Protein AF-A0A850B6G0-F1 (afdb_monomer_lite)

Secondary structure (DSSP, 8-state):
-------SHHHHHHHHHHHH--GGGSSSSTT----EEEESSSPPTTSS-TT-EEEETTTTEEEEEETTEE-

Structure (mmCIF, N/CA/C/O backbone):
data_AF-A0A850B6G0-F1
#
_entry.id   AF-A0A850B6G0-F1
#
loop_
_atom_site.group_PDB
_atom_site.id
_atom_site.type_symbol
_atom_site.label_atom_id
_atom_site.label_alt_id
_atom_site.label_comp_id
_atom_site.label_asym_id
_atom_site.label_entity_id
_atom_site.label_seq_id
_atom_site.pdbx_PDB_ins_code
_atom_site.Cartn_x
_atom_site.Cartn_y
_atom_site.Cartn_z
_atom_site.occupancy
_atom_site.B_iso_or_equiv
_atom_site.auth_seq_id
_atom_site.auth_comp_id
_atom_site.auth_asym_id
_atom_site.auth_atom_id
_atom_site.pdbx_PDB_model_num
ATOM 1 N N . MET A 1 1 ? -1.762 23.733 38.845 1.00 45.78 1 MET A N 1
ATOM 2 C CA . MET A 1 1 ? -1.336 23.715 40.259 1.00 45.78 1 MET A CA 1
ATOM 3 C C . MET A 1 1 ? 0.175 23.506 40.327 1.00 45.78 1 MET A C 1
ATOM 5 O O . MET A 1 1 ? 0.654 22.530 39.774 1.00 45.78 1 MET A O 1
ATOM 9 N N . SER A 1 2 ? 0.866 24.469 40.945 1.00 50.50 2 SER A N 1
ATOM 10 C CA . SER A 1 2 ? 2.235 24.485 41.502 1.00 50.50 2 SER A CA 1
ATOM 11 C C . SER A 1 2 ? 3.407 23.888 40.700 1.00 50.50 2 SER A C 1
ATOM 13 O O . SER A 1 2 ? 3.712 22.704 40.806 1.00 50.50 2 SER A O 1
ATOM 15 N N . LEU A 1 3 ? 4.149 24.764 40.006 1.00 55.28 3 LEU A N 1
ATOM 16 C CA . LEU A 1 3 ? 5.494 24.516 39.464 1.00 55.28 3 LEU A CA 1
ATOM 17 C C . LEU A 1 3 ? 6.516 24.493 40.626 1.00 55.28 3 LEU A C 1
ATOM 19 O O . LEU A 1 3 ? 7.165 25.489 40.939 1.00 55.28 3 LEU A O 1
ATOM 23 N N . GLY A 1 4 ? 6.575 23.380 41.358 1.00 57.06 4 GLY A N 1
ATOM 24 C CA . GLY A 1 4 ? 7.401 23.233 42.557 1.00 57.06 4 GLY A CA 1
ATOM 25 C C . GLY A 1 4 ? 8.732 22.531 42.291 1.00 57.06 4 GLY A C 1
ATOM 26 O O . GLY A 1 4 ? 8.784 21.317 42.398 1.00 57.06 4 GLY A O 1
ATOM 27 N N . ARG A 1 5 ? 9.791 23.319 42.050 1.00 67.00 5 ARG A N 1
ATOM 28 C CA . ARG A 1 5 ? 11.227 22.976 42.184 1.00 67.00 5 ARG A CA 1
ATOM 29 C C . ARG A 1 5 ? 11.787 21.801 41.357 1.00 67.00 5 ARG A C 1
ATOM 31 O O . ARG A 1 5 ? 12.066 20.740 41.898 1.00 67.00 5 ARG A O 1
ATOM 38 N N . LEU A 1 6 ? 12.198 22.096 40.121 1.00 58.09 6 LEU A N 1
ATOM 39 C CA . LEU A 1 6 ? 13.234 21.321 39.421 1.00 58.09 6 LEU A CA 1
ATOM 40 C C . LEU A 1 6 ? 14.605 21.618 40.059 1.00 58.09 6 LEU A C 1
ATOM 42 O O . LEU A 1 6 ? 15.357 22.454 39.565 1.00 58.09 6 LEU A O 1
ATOM 46 N N . GLN A 1 7 ? 14.898 21.019 41.213 1.00 64.19 7 GLN A N 1
ATOM 47 C CA . GLN A 1 7 ? 16.150 21.286 41.936 1.00 64.19 7 GLN A CA 1
ATOM 48 C C . GLN A 1 7 ? 17.278 20.303 41.557 1.00 64.19 7 GLN A C 1
ATOM 50 O O . GLN A 1 7 ? 18.447 20.621 41.759 1.00 64.19 7 GLN A O 1
ATOM 55 N N . ASN A 1 8 ? 16.955 19.133 40.983 1.00 65.06 8 ASN A N 1
ATOM 56 C CA . ASN A 1 8 ? 17.912 18.058 40.688 1.00 65.06 8 ASN A CA 1
ATOM 57 C C . ASN A 1 8 ? 17.489 17.217 39.468 1.00 65.06 8 ASN A C 1
ATOM 59 O O . ASN A 1 8 ? 16.316 17.189 39.094 1.00 65.06 8 ASN A O 1
ATOM 63 N N . GLU A 1 9 ? 18.435 16.462 38.900 1.00 68.94 9 GLU A N 1
ATOM 64 C CA . GLU A 1 9 ? 18.221 15.568 37.747 1.00 68.94 9 GLU A CA 1
ATOM 65 C C . GLU A 1 9 ? 17.135 14.513 38.002 1.00 68.94 9 GLU A C 1
ATOM 67 O O . GLU A 1 9 ? 16.320 14.246 37.126 1.00 68.94 9 GLU A O 1
ATOM 72 N N . ALA A 1 10 ? 17.030 13.996 39.228 1.00 72.69 10 ALA A N 1
ATOM 73 C CA . ALA A 1 10 ? 15.965 13.066 39.601 1.00 72.69 10 ALA A CA 1
ATOM 74 C C . ALA A 1 10 ? 14.563 13.707 39.551 1.00 72.69 10 ALA A C 1
ATOM 76 O O . ALA A 1 10 ? 13.580 13.029 39.252 1.00 72.69 10 ALA A O 1
ATOM 77 N N . ASP A 1 11 ? 14.449 15.009 39.827 1.00 73.00 11 ASP A N 1
ATOM 78 C CA . ASP A 1 11 ? 13.171 15.722 39.740 1.00 73.00 11 ASP A CA 1
ATOM 79 C C . ASP A 1 11 ? 12.807 16.020 38.281 1.00 73.00 11 ASP A C 1
ATOM 81 O O . ASP A 1 11 ? 11.664 15.822 37.867 1.00 73.00 11 ASP A O 1
ATOM 85 N N . LEU A 1 12 ? 13.818 16.350 37.467 1.00 61.94 12 LEU A N 1
ATOM 86 C CA . LEU A 1 12 ? 13.682 16.440 36.018 1.00 61.94 12 LEU A CA 1
ATOM 87 C C . LEU A 1 12 ? 13.235 15.100 35.423 1.00 61.94 12 LEU A C 1
ATOM 89 O O . LEU A 1 12 ? 12.292 15.076 34.645 1.00 61.94 12 LEU A O 1
ATOM 93 N N . GLU A 1 13 ? 13.822 13.972 35.820 1.00 67.69 13 GLU A N 1
ATOM 94 C CA . GLU A 1 13 ? 13.404 12.655 35.329 1.00 67.69 13 GLU A CA 1
ATOM 95 C C . GLU A 1 13 ? 11.981 12.283 35.761 1.00 67.69 13 GLU A C 1
ATOM 97 O O . GLU A 1 13 ? 11.231 11.692 34.979 1.00 67.69 13 GLU A O 1
ATOM 102 N N . ARG A 1 14 ? 11.564 12.652 36.978 1.00 72.12 14 ARG A N 1
ATOM 103 C CA . ARG A 1 14 ? 10.184 12.440 37.445 1.00 72.12 14 ARG A CA 1
ATOM 104 C C . ARG A 1 14 ? 9.193 13.323 36.695 1.00 72.12 14 ARG A C 1
ATOM 106 O O . ARG A 1 14 ? 8.118 12.844 36.335 1.00 72.12 14 ARG A O 1
ATOM 113 N N . PHE A 1 15 ? 9.563 14.568 36.401 1.00 66.69 15 PHE A N 1
ATOM 114 C CA . PHE A 1 15 ? 8.777 15.464 35.563 1.00 66.69 15 PHE A CA 1
ATOM 115 C C . PHE A 1 15 ? 8.699 14.954 34.122 1.00 66.69 15 PHE A C 1
ATOM 117 O O . PHE A 1 15 ? 7.606 14.852 33.583 1.00 66.69 15 PHE A O 1
ATOM 124 N N . LEU A 1 16 ? 9.815 14.551 33.513 1.00 65.62 16 LEU A N 1
ATOM 125 C CA . LEU A 1 16 ? 9.848 14.009 32.154 1.00 65.62 16 LEU A CA 1
ATOM 126 C C . LEU A 1 16 ? 9.042 12.709 32.057 1.00 65.62 16 LEU A C 1
ATOM 128 O O . LEU A 1 16 ? 8.274 12.548 31.116 1.00 65.62 16 LEU A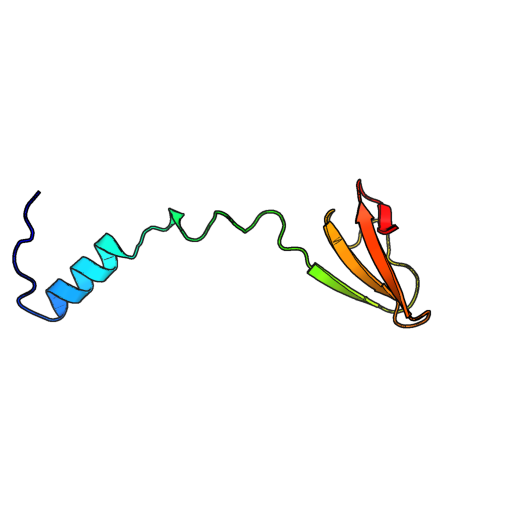 O 1
ATOM 132 N N . ARG A 1 17 ? 9.115 11.809 33.044 1.00 66.06 17 ARG A N 1
ATOM 133 C CA . ARG A 1 17 ? 8.243 10.623 33.080 1.00 66.06 17 ARG A CA 1
ATOM 134 C C . ARG A 1 17 ? 6.773 11.014 33.227 1.00 66.06 17 ARG A C 1
ATOM 136 O O . ARG A 1 17 ? 5.967 10.585 32.420 1.00 66.06 17 ARG A O 1
ATOM 143 N N . SER A 1 18 ? 6.424 11.889 34.167 1.00 65.06 18 SER A N 1
ATOM 144 C CA . SER A 1 18 ? 5.027 12.280 34.415 1.00 65.06 18 SER A CA 1
ATOM 145 C C . SER A 1 18 ? 4.402 13.129 33.288 1.00 65.06 18 SER A C 1
ATOM 147 O O . SER A 1 18 ? 3.226 12.970 32.972 1.00 65.06 18 SER A O 1
ATOM 149 N N . HIS A 1 19 ? 5.177 14.006 32.637 1.00 59.97 19 HIS A N 1
ATOM 150 C CA . HIS A 1 19 ? 4.695 14.941 31.609 1.00 59.97 19 HIS A CA 1
ATOM 151 C C . HIS A 1 19 ? 4.945 14.491 30.159 1.00 59.97 19 HIS A C 1
ATOM 153 O O . HIS A 1 19 ? 4.197 14.921 29.280 1.00 59.97 19 HIS A O 1
ATOM 159 N N . LEU A 1 20 ? 5.937 13.632 29.879 1.00 55.97 20 LEU A N 1
ATOM 160 C CA . LEU A 1 20 ? 6.155 13.057 28.536 1.00 55.97 20 LEU A CA 1
ATOM 161 C C . LEU A 1 20 ? 5.631 11.625 28.388 1.00 55.97 20 LEU A C 1
ATOM 163 O O . LEU A 1 20 ? 5.569 11.130 27.263 1.00 55.97 20 LEU A O 1
ATOM 167 N N . GLN A 1 21 ? 5.168 10.960 29.452 1.00 53.91 21 GLN A N 1
ATOM 168 C CA . GLN A 1 21 ? 4.381 9.728 29.308 1.00 53.91 21 GLN A CA 1
ATOM 169 C C . GLN A 1 21 ? 2.907 10.055 29.109 1.00 53.91 21 GLN A C 1
ATOM 171 O O . GLN A 1 21 ? 2.051 9.659 29.890 1.00 53.91 21 GLN A O 1
ATOM 176 N N . ARG A 1 22 ? 2.606 10.736 28.002 1.00 54.47 22 ARG A N 1
ATOM 177 C CA . ARG A 1 22 ? 1.287 10.643 27.378 1.00 54.47 22 ARG A CA 1
ATOM 178 C C . ARG A 1 22 ? 1.285 9.407 26.471 1.00 54.47 22 ARG A C 1
ATOM 180 O O . ARG A 1 22 ? 1.665 9.529 25.303 1.00 54.47 22 ARG A O 1
ATOM 187 N N . PRO A 1 23 ? 0.869 8.211 26.940 1.00 51.94 23 PRO A N 1
ATOM 188 C CA . PRO A 1 23 ? 0.670 7.060 26.054 1.00 51.94 23 PRO A CA 1
ATOM 189 C C . PRO A 1 23 ? -0.385 7.336 24.965 1.00 51.94 23 PRO A C 1
ATOM 191 O O . PRO A 1 23 ? -0.457 6.630 23.964 1.00 51.94 23 PRO A O 1
ATOM 194 N N . GLU A 1 24 ? -1.148 8.414 25.110 1.00 51.84 24 GLU A N 1
ATOM 195 C CA . GLU A 1 24 ? -2.148 8.915 24.171 1.00 51.84 24 GLU A CA 1
ATOM 196 C C . GLU A 1 24 ? -1.592 9.688 22.956 1.00 51.84 24 GLU A C 1
ATOM 198 O O . GLU A 1 24 ? -2.332 9.910 22.006 1.00 51.84 24 GLU A O 1
ATOM 203 N N . VAL A 1 25 ? -0.288 10.003 22.883 1.00 54.91 25 VAL A N 1
ATOM 204 C CA . VAL A 1 25 ? 0.319 10.572 21.647 1.00 54.91 25 VAL A CA 1
ATOM 205 C C . VAL A 1 25 ? 0.972 9.490 20.770 1.00 54.91 25 VAL A C 1
ATOM 207 O O . VAL A 1 25 ? 1.481 9.756 19.686 1.00 54.91 25 VAL A O 1
ATOM 210 N N . ARG A 1 26 ? 0.937 8.222 21.198 1.00 55.16 26 ARG A N 1
ATOM 211 C CA . ARG A 1 26 ? 1.504 7.085 20.449 1.00 55.16 26 ARG A CA 1
ATOM 212 C C . ARG A 1 26 ? 0.458 6.222 19.741 1.00 55.16 26 ARG A C 1
ATOM 214 O O . ARG A 1 26 ? 0.825 5.176 19.206 1.00 55.16 26 ARG A O 1
ATOM 221 N N . ARG A 1 27 ? -0.824 6.612 19.711 1.00 52.41 27 ARG A N 1
ATOM 222 C CA . ARG A 1 27 ? -1.863 5.756 19.107 1.00 52.41 27 ARG A CA 1
ATOM 223 C C . ARG A 1 27 ? -2.898 6.431 18.202 1.00 52.41 27 ARG A C 1
ATOM 225 O O . ARG A 1 27 ? -3.828 5.751 17.796 1.00 52.41 27 ARG A O 1
ATOM 232 N N . SER A 1 28 ? -2.700 7.674 17.764 1.00 53.72 28 SER A N 1
ATOM 233 C CA . SER A 1 28 ? -3.576 8.266 16.728 1.00 53.72 28 SER A CA 1
ATOM 234 C C . SER A 1 28 ? -3.123 8.040 15.280 1.00 53.72 28 SER A C 1
ATOM 236 O O . SER A 1 28 ? -3.584 8.749 14.397 1.00 53.72 28 SER A O 1
ATOM 238 N N . ILE A 1 29 ? -2.248 7.066 14.990 1.00 53.75 29 ILE A N 1
ATOM 239 C CA . ILE A 1 29 ? -1.825 6.799 13.595 1.00 53.75 29 ILE A CA 1
ATOM 240 C C . ILE A 1 29 ? -1.758 5.316 13.187 1.00 53.75 29 ILE A C 1
ATOM 242 O O . ILE A 1 29 ? -1.355 5.014 12.070 1.00 53.75 29 ILE A O 1
ATOM 246 N N . LEU A 1 30 ? -2.132 4.363 14.049 1.00 51.78 30 LEU A N 1
ATOM 247 C CA . LEU A 1 30 ? -1.892 2.929 13.792 1.00 51.78 30 LEU A CA 1
ATOM 248 C C . LEU A 1 30 ? -3.114 2.131 13.305 1.00 51.78 30 LEU A C 1
ATOM 250 O O . LEU A 1 30 ? -3.201 0.948 13.615 1.00 51.78 30 LEU A O 1
ATOM 254 N N . SER A 1 31 ? -4.030 2.713 12.523 1.00 54.03 31 SER A N 1
ATOM 255 C CA . SER A 1 31 ? -5.055 1.891 11.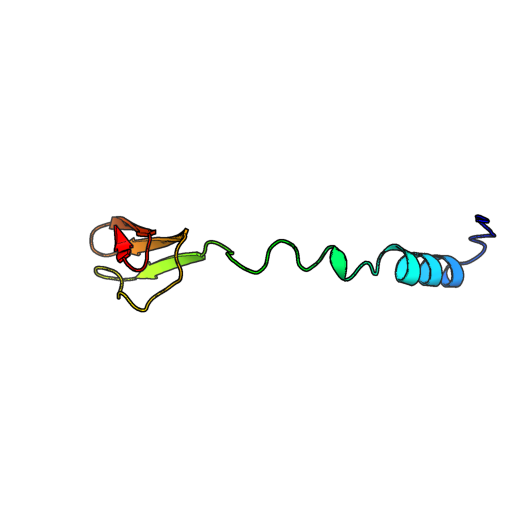841 1.00 54.03 31 SER A CA 1
ATOM 256 C C . SER A 1 31 ? -5.040 1.939 10.314 1.00 54.03 31 SER A C 1
ATOM 258 O O . SER A 1 31 ? -5.761 1.163 9.701 1.00 54.03 31 SER A O 1
ATOM 260 N N . ALA A 1 32 ? -4.203 2.759 9.683 1.00 57.81 32 ALA A N 1
ATOM 261 C CA . ALA A 1 32 ? -3.979 2.680 8.239 1.00 57.81 32 ALA A CA 1
ATOM 262 C C . ALA A 1 32 ? -2.622 3.303 7.907 1.00 57.81 32 ALA A C 1
ATOM 264 O O . ALA A 1 32 ? -2.528 4.369 7.306 1.00 57.81 32 ALA A O 1
ATOM 265 N N . GLY A 1 33 ? -1.543 2.679 8.378 1.00 59.97 33 GLY A N 1
ATOM 266 C CA . GLY A 1 33 ? -0.235 2.995 7.818 1.00 59.97 33 GLY A CA 1
ATOM 267 C C . GLY A 1 33 ? -0.232 2.465 6.394 1.00 59.97 33 GLY A C 1
ATOM 268 O O . GLY A 1 33 ? -0.085 1.260 6.234 1.00 59.97 33 GLY A O 1
ATOM 269 N N . GLN A 1 34 ? -0.453 3.338 5.410 1.00 73.50 34 GLN A N 1
ATOM 270 C CA . GLN A 1 34 ? -0.391 2.991 3.992 1.00 73.50 34 GLN A CA 1
ATOM 271 C C . GLN A 1 34 ? 0.968 2.347 3.722 1.00 73.50 34 GLN A C 1
ATOM 273 O O . GLN A 1 34 ? 2.014 2.981 3.896 1.00 73.50 34 GLN A O 1
ATOM 278 N N . LYS A 1 35 ? 0.970 1.066 3.366 1.00 87.75 35 LYS A N 1
ATOM 279 C CA . LYS A 1 35 ? 2.194 0.333 3.052 1.00 87.75 35 LYS A CA 1
ATOM 28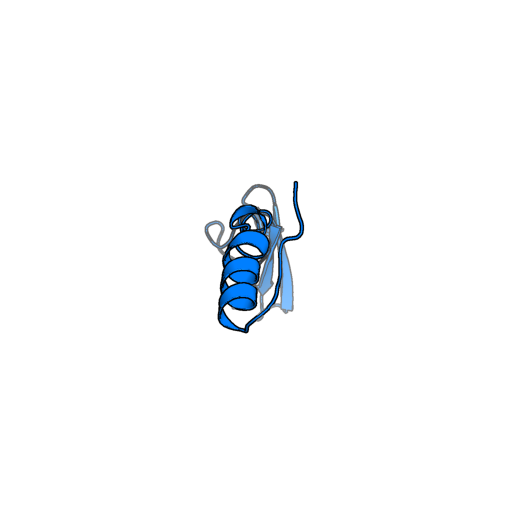0 C C . LYS A 1 35 ? 2.470 0.438 1.564 1.00 87.75 35 LYS A C 1
ATOM 282 O O . LYS A 1 35 ? 1.561 0.373 0.744 1.00 87.75 35 LYS A O 1
ATOM 287 N N . TRP A 1 36 ? 3.746 0.571 1.227 1.00 91.06 36 TRP A N 1
ATOM 288 C CA . TRP A 1 36 ? 4.234 0.347 -0.127 1.00 91.06 36 TRP A CA 1
ATOM 289 C C . TRP A 1 36 ? 4.732 -1.089 -0.227 1.00 91.06 36 TRP A C 1
ATOM 291 O O . TRP A 1 36 ? 5.703 -1.471 0.427 1.00 91.06 36 TRP A O 1
ATOM 301 N N . LEU A 1 37 ? 4.024 -1.884 -1.018 1.00 94.00 37 LEU A N 1
ATOM 302 C CA . LEU A 1 37 ? 4.330 -3.272 -1.316 1.00 94.00 37 LEU A CA 1
ATOM 303 C C . LEU A 1 37 ? 4.950 -3.369 -2.711 1.00 94.00 37 LEU A C 1
ATOM 305 O O . LEU A 1 37 ? 4.703 -2.537 -3.584 1.00 94.00 37 LEU A O 1
ATOM 309 N N . THR A 1 38 ? 5.759 -4.396 -2.935 1.00 95.44 38 THR A N 1
ATOM 310 C CA . THR A 1 38 ? 6.339 -4.682 -4.248 1.00 95.44 38 THR A CA 1
ATOM 311 C C . THR A 1 38 ? 6.296 -6.179 -4.509 1.00 95.44 38 THR A C 1
ATOM 313 O O . THR A 1 38 ? 6.366 -6.992 -3.584 1.00 95.44 38 THR A O 1
ATOM 316 N N . GLY A 1 39 ? 6.169 -6.559 -5.774 1.00 95.38 39 GLY A N 1
ATOM 317 C CA . GLY A 1 39 ? 6.256 -7.952 -6.189 1.00 95.38 39 GLY A CA 1
ATOM 318 C C . GLY A 1 39 ? 6.269 -8.082 -7.703 1.00 95.38 39 GLY A C 1
ATOM 319 O O . GLY A 1 39 ? 6.403 -7.087 -8.409 1.00 95.38 39 GLY A O 1
ATOM 320 N N . SER A 1 40 ? 6.222 -9.314 -8.196 1.00 95.31 40 SER A N 1
ATOM 321 C CA . SER A 1 40 ? 6.234 -9.622 -9.627 1.00 95.31 40 SER A CA 1
ATOM 322 C C . SER A 1 40 ? 4.878 -10.198 -10.024 1.00 95.31 40 SER A C 1
ATOM 324 O O . SER A 1 40 ? 4.448 -11.195 -9.443 1.00 95.31 40 SER A O 1
ATOM 326 N N . GLY A 1 41 ? 4.216 -9.573 -10.994 1.00 94.69 41 GLY A N 1
ATOM 327 C CA . GLY A 1 41 ? 2.830 -9.826 -11.373 1.00 94.69 41 GLY A CA 1
ATOM 328 C C . GLY A 1 41 ? 1.826 -8.923 -10.647 1.00 94.69 41 GLY A C 1
ATOM 329 O O . GLY A 1 41 ? 2.175 -8.119 -9.784 1.00 94.69 41 GLY A O 1
ATOM 330 N N . ALA A 1 42 ? 0.549 -9.057 -11.012 1.00 92.94 42 ALA A N 1
ATOM 331 C CA . ALA A 1 42 ? -0.537 -8.347 -10.342 1.00 92.94 42 ALA A CA 1
ATOM 332 C C . ALA A 1 42 ? -0.669 -8.795 -8.868 1.00 92.94 42 ALA A C 1
ATOM 334 O O . ALA A 1 42 ? -0.474 -9.978 -8.564 1.00 92.94 42 ALA A O 1
ATOM 335 N N . PRO A 1 43 ? -1.011 -7.882 -7.944 1.00 95.38 43 PRO A N 1
ATOM 336 C CA . PRO A 1 43 ? -1.147 -8.212 -6.529 1.00 95.38 43 PRO A CA 1
ATOM 337 C C . PRO A 1 43 ? -2.331 -9.152 -6.254 1.00 95.38 43 PRO A C 1
ATOM 339 O O . PRO A 1 43 ? -3.391 -9.053 -6.872 1.00 95.38 43 PRO A O 1
ATOM 342 N N . ALA A 1 44 ? -2.173 -10.040 -5.269 1.00 94.00 44 ALA A N 1
ATOM 343 C CA . ALA A 1 44 ? -3.264 -10.887 -4.788 1.00 94.00 44 ALA A CA 1
ATOM 344 C C . ALA A 1 44 ? -4.329 -10.061 -4.038 1.00 94.00 44 ALA A C 1
ATOM 346 O O . ALA A 1 44 ? -3.998 -9.117 -3.317 1.00 94.00 44 ALA A O 1
ATOM 347 N N . SER A 1 45 ? -5.601 -10.454 -4.143 1.00 90.06 45 SER A N 1
ATOM 348 C CA . SER A 1 45 ? -6.735 -9.800 -3.462 1.00 90.06 45 SER A CA 1
ATOM 349 C C . SER A 1 45 ? -6.575 -9.737 -1.942 1.00 90.06 45 SER A C 1
ATOM 351 O O . SER A 1 45 ? -6.929 -8.741 -1.314 1.00 90.06 45 SER A O 1
ATOM 353 N N . ASP A 1 46 ? -5.990 -10.772 -1.345 1.00 91.50 46 ASP A N 1
ATOM 354 C CA . ASP A 1 46 ? -5.797 -10.891 0.104 1.00 91.50 46 ASP A CA 1
ATOM 355 C C . ASP A 1 46 ? -4.549 -10.147 0.607 1.00 91.50 46 ASP A C 1
ATOM 357 O O . ASP A 1 46 ? -4.330 -10.020 1.811 1.00 91.50 46 ASP A O 1
ATOM 361 N N . LEU A 1 47 ? -3.721 -9.623 -0.305 1.00 91.12 47 LEU A N 1
ATOM 362 C CA . LEU A 1 47 ? -2.530 -8.857 0.043 1.00 91.12 47 LEU A CA 1
ATOM 363 C C . LEU A 1 47 ? -2.911 -7.425 0.434 1.00 91.12 47 LEU A C 1
ATOM 365 O O . LEU A 1 47 ? -3.635 -6.754 -0.300 1.00 91.12 47 LEU A O 1
ATOM 369 N N . GLY A 1 48 ? -2.377 -6.941 1.557 1.00 91.00 48 GLY A N 1
ATOM 370 C CA . GLY A 1 48 ? -2.531 -5.551 2.001 1.00 91.00 48 GLY A CA 1
ATOM 371 C C . GLY A 1 48 ? -3.943 -5.177 2.468 1.00 91.00 48 GLY A C 1
ATOM 372 O O . GLY A 1 48 ? -4.879 -5.980 2.442 1.00 91.00 48 GLY A O 1
ATOM 373 N N . ALA A 1 49 ? -4.087 -3.932 2.900 1.00 92.06 49 ALA A N 1
ATOM 374 C CA . ALA A 1 49 ? -5.342 -3.310 3.304 1.00 92.06 49 ALA A CA 1
ATOM 375 C C . ALA A 1 49 ? -5.700 -2.145 2.371 1.00 92.06 49 ALA A C 1
ATOM 377 O O . ALA A 1 49 ? -4.866 -1.669 1.603 1.00 92.06 49 ALA A O 1
ATOM 378 N N . ASP A 1 50 ? -6.951 -1.691 2.426 1.00 91.75 50 ASP A N 1
ATOM 379 C CA . ASP A 1 50 ? -7.379 -0.520 1.662 1.00 91.75 50 ASP A CA 1
ATOM 380 C C . ASP A 1 50 ? -6.527 0.709 1.998 1.00 91.75 50 ASP A C 1
ATOM 382 O O . ASP A 1 50 ? -6.272 1.014 3.165 1.00 91.75 50 ASP A O 1
ATOM 386 N N . GLY A 1 51 ? -6.087 1.410 0.954 1.00 90.12 51 GLY A N 1
ATOM 387 C CA . GLY A 1 51 ? -5.144 2.522 1.040 1.00 90.12 51 GLY A CA 1
ATOM 388 C C . GLY A 1 51 ? -3.671 2.128 0.897 1.00 90.12 51 GLY A C 1
ATOM 389 O O . GLY A 1 51 ? -2.834 3.030 0.835 1.00 90.12 51 GLY A O 1
ATOM 390 N N . ASP A 1 52 ? -3.347 0.834 0.812 1.00 93.00 52 ASP A N 1
ATOM 391 C CA . ASP A 1 52 ? -2.000 0.374 0.470 1.00 93.00 52 ASP A CA 1
ATOM 392 C C . ASP A 1 52 ? -1.697 0.581 -1.020 1.00 93.00 52 ASP A C 1
ATOM 394 O O . ASP A 1 52 ? -2.586 0.590 -1.877 1.00 93.00 52 ASP A O 1
ATOM 398 N N . PHE A 1 53 ? -0.407 0.706 -1.322 1.00 94.81 53 PHE A N 1
ATOM 399 C CA . PHE A 1 53 ? 0.127 0.771 -2.675 1.00 94.81 53 PHE A CA 1
ATOM 400 C C . PHE A 1 53 ? 0.907 -0.499 -2.990 1.00 94.81 53 PHE A C 1
ATOM 402 O O . PHE A 1 53 ? 1.577 -1.062 -2.123 1.00 94.81 53 PHE A O 1
ATOM 409 N N . TYR A 1 54 ? 0.871 -0.916 -4.248 1.00 96.81 54 TYR A N 1
ATOM 410 C CA . TYR A 1 54 ? 1.654 -2.038 -4.743 1.00 96.81 54 TYR A CA 1
ATOM 411 C C . TYR A 1 54 ? 2.326 -1.671 -6.062 1.00 96.81 54 TYR A C 1
ATOM 413 O O . TYR A 1 54 ? 1.683 -1.126 -6.950 1.00 96.81 54 TYR A O 1
ATOM 421 N N . LEU A 1 55 ? 3.610 -1.982 -6.215 1.00 97.00 55 LEU A N 1
ATOM 422 C CA . LEU A 1 55 ? 4.306 -1.888 -7.496 1.00 97.00 55 LEU A CA 1
ATOM 423 C C . LEU A 1 55 ? 4.526 -3.289 -8.068 1.00 97.00 55 LEU A C 1
ATOM 425 O O . LEU A 1 55 ? 5.316 -4.062 -7.515 1.00 97.00 55 LEU A O 1
ATOM 429 N N . ASP A 1 56 ? 3.887 -3.578 -9.203 1.00 97.25 56 ASP A N 1
ATOM 430 C CA . ASP A 1 56 ? 4.271 -4.718 -10.029 1.00 97.25 56 ASP A CA 1
ATOM 431 C C . ASP A 1 56 ? 5.600 -4.397 -10.712 1.00 97.25 56 ASP A C 1
ATOM 433 O O . ASP A 1 56 ? 5.679 -3.577 -11.622 1.00 97.25 56 ASP A O 1
ATOM 437 N N . THR A 1 57 ? 6.662 -5.047 -10.265 1.00 96.62 57 THR A N 1
ATOM 438 C CA . THR A 1 57 ? 8.017 -4.881 -10.793 1.00 96.62 57 THR A CA 1
ATOM 439 C C . THR A 1 57 ? 8.212 -5.538 -12.159 1.00 96.62 57 THR A C 1
ATOM 441 O O . THR A 1 57 ? 9.138 -5.146 -12.872 1.00 96.62 57 THR A O 1
ATOM 444 N N . ALA A 1 58 ? 7.340 -6.475 -12.557 1.00 96.81 58 ALA A N 1
ATOM 445 C CA . ALA A 1 58 ? 7.400 -7.121 -13.867 1.00 96.81 58 ALA A CA 1
ATOM 446 C C . ALA A 1 58 ? 6.905 -6.179 -14.972 1.00 96.81 58 ALA A C 1
ATOM 448 O O . ALA A 1 58 ? 7.622 -5.934 -15.943 1.00 96.81 58 ALA A O 1
ATOM 449 N N . SER A 1 59 ? 5.716 -5.599 -14.792 1.00 96.25 59 SER A N 1
ATOM 450 C CA . SER A 1 59 ? 5.102 -4.682 -15.766 1.00 96.25 59 SER A CA 1
ATOM 451 C C . SER A 1 59 ? 5.373 -3.206 -15.460 1.00 96.25 59 SER A C 1
ATOM 453 O O . SER A 1 59 ? 5.048 -2.338 -16.267 1.00 96.25 59 SER A O 1
ATOM 455 N N . LYS A 1 60 ? 6.000 -2.910 -14.313 1.00 95.44 60 LYS A N 1
ATOM 456 C CA . LYS A 1 60 ? 6.246 -1.555 -13.783 1.00 95.44 60 LYS A CA 1
ATOM 457 C C . LYS A 1 60 ? 4.957 -0.759 -13.569 1.00 95.44 60 LYS A C 1
ATOM 459 O O . LYS A 1 60 ? 4.935 0.459 -13.742 1.00 95.44 60 LYS A O 1
ATOM 464 N N . THR A 1 61 ? 3.891 -1.455 -13.187 1.00 96.00 61 THR A N 1
ATOM 465 C CA . THR A 1 61 ? 2.557 -0.882 -12.996 1.00 96.00 61 THR A CA 1
ATOM 466 C C . THR A 1 61 ? 2.292 -0.664 -11.505 1.00 96.00 61 THR A C 1
ATOM 468 O O . THR A 1 61 ? 2.383 -1.621 -10.732 1.00 96.00 61 THR A O 1
ATOM 471 N N . PRO A 1 62 ? 1.995 0.572 -11.069 1.00 95.38 62 PRO A N 1
ATOM 472 C CA . PRO A 1 62 ? 1.543 0.834 -9.711 1.00 95.38 62 PRO A CA 1
ATOM 473 C C . PRO A 1 62 ? 0.045 0.538 -9.566 1.00 95.38 62 PRO A C 1
ATOM 475 O O . 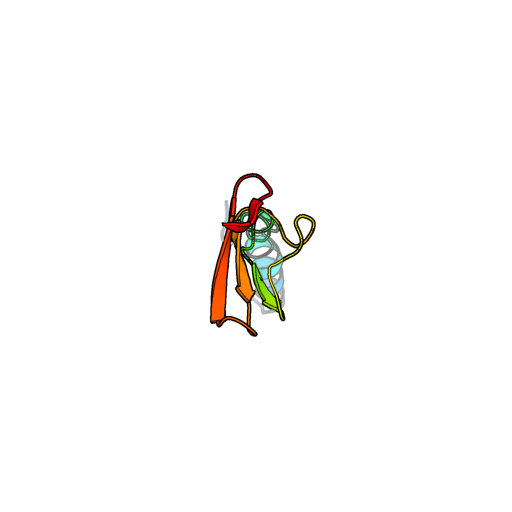PRO A 1 62 ? -0.728 0.808 -10.479 1.00 95.38 62 PRO A O 1
ATOM 478 N N . TYR A 1 63 ? -0.341 0.047 -8.393 1.00 96.19 63 TYR A N 1
ATOM 479 C CA . TYR A 1 63 ? -1.714 -0.242 -7.993 1.00 96.19 63 TYR A CA 1
ATOM 480 C C . TYR A 1 63 ? -2.014 0.405 -6.640 1.00 96.19 63 TYR A C 1
ATOM 482 O O . TYR A 1 63 ? -1.120 0.542 -5.795 1.00 96.19 63 TYR A O 1
ATOM 490 N N . ILE A 1 64 ? -3.281 0.741 -6.408 1.00 95.12 64 ILE A N 1
ATOM 491 C CA . ILE A 1 64 ? -3.807 1.159 -5.102 1.00 95.12 64 ILE A CA 1
ATOM 492 C C . ILE A 1 64 ? -4.945 0.231 -4.684 1.00 95.12 64 ILE A C 1
ATOM 494 O O . ILE A 1 64 ? -5.804 -0.110 -5.494 1.00 95.12 64 ILE A O 1
ATOM 498 N N . LYS A 1 65 ? -4.968 -0.187 -3.415 1.00 94.06 65 LYS A N 1
ATOM 499 C CA . LYS A 1 65 ? -6.065 -1.012 -2.908 1.00 94.06 65 LYS A CA 1
ATOM 500 C C . LYS A 1 65 ? -7.238 -0.139 -2.473 1.00 94.06 65 LYS A C 1
ATOM 502 O O . LYS A 1 65 ? -7.079 0.737 -1.621 1.00 94.06 65 LYS A O 1
ATOM 507 N N . GLN A 1 66 ? -8.402 -0.368 -3.067 1.00 92.56 66 GLN A N 1
ATOM 508 C CA . GLN A 1 66 ? -9.641 0.352 -2.804 1.00 92.56 66 GLN A CA 1
ATOM 509 C C . GLN A 1 66 ? -10.804 -0.635 -2.684 1.00 92.56 66 GLN A C 1
ATOM 511 O O . GLN A 1 66 ? -11.051 -1.430 -3.590 1.00 92.56 66 GLN A O 1
ATOM 516 N N . ALA A 1 67 ? -11.540 -0.561 -1.573 1.00 91.19 67 ALA A N 1
ATOM 517 C CA . ALA A 1 67 ? -12.691 -1.418 -1.285 1.00 91.19 67 ALA A CA 1
ATOM 518 C C . ALA A 1 67 ? -12.409 -2.929 -1.467 1.00 91.19 67 ALA A C 1
ATOM 520 O O . ALA A 1 67 ? -13.247 -3.678 -1.967 1.00 91.19 67 ALA A O 1
ATOM 521 N N . GLY A 1 68 ? -11.213 -3.377 -1.080 1.00 89.94 68 GLY A N 1
ATOM 522 C CA . GLY A 1 68 ? -10.752 -4.760 -1.172 1.00 89.94 68 GLY A CA 1
ATOM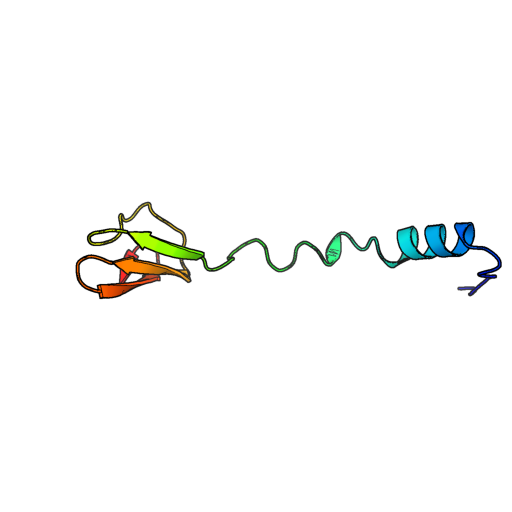 523 C C . GLY A 1 68 ? -10.132 -5.154 -2.515 1.00 89.94 68 GLY A C 1
ATOM 524 O O . GLY A 1 68 ? -9.617 -6.266 -2.621 1.00 89.94 68 GLY A O 1
ATOM 525 N N . ALA A 1 69 ? -10.128 -4.272 -3.518 1.00 92.94 69 ALA A N 1
ATOM 526 C CA . ALA A 1 69 ? -9.618 -4.551 -4.860 1.00 92.94 69 ALA A CA 1
ATOM 527 C C . ALA A 1 69 ? -8.398 -3.690 -5.206 1.00 92.94 69 ALA A C 1
ATOM 529 O O . ALA A 1 69 ? -8.317 -2.529 -4.820 1.00 92.94 69 ALA A O 1
ATOM 530 N N . TRP A 1 70 ? -7.457 -4.254 -5.961 1.00 95.00 70 TRP A N 1
ATOM 531 C CA . TRP A 1 70 ? -6.330 -3.509 -6.517 1.00 95.00 70 TRP A CA 1
ATOM 532 C C . TRP A 1 70 ? -6.724 -2.908 -7.867 1.00 95.00 70 TRP A C 1
ATOM 534 O O . TRP A 1 70 ? -7.147 -3.648 -8.758 1.00 95.00 70 TRP A O 1
ATOM 544 N N . VAL A 1 71 ? -6.590 -1.585 -7.994 1.00 93.62 71 VAL A N 1
ATOM 545 C CA . VAL A 1 71 ? -6.874 -0.811 -9.215 1.00 93.62 71 VAL A CA 1
ATOM 546 C C . VAL A 1 71 ? -5.650 -0.066 -9.715 1.00 93.62 71 VAL A C 1
ATOM 548 O O . VAL A 1 71 ? -4.781 0.270 -8.873 1.00 93.62 71 VAL A O 1
#

Foldseek 3Di:
DDPPDPPDPVVVVVCCCVVVPPVVVVPPPPPPPAEEAEDADDDDLPPDDANHWYAHPNVRDIWGHDPSDTD

Sequence (71 aa):
MSLGRLQNEADLERFLRSHLQRPEVRRSILSAGQKWLTGSGAPASDLGADGDFYLDTASKTPYIKQAGAWV

pLDDT: mean 77.57, std 17.75, range [45.78, 97.25]

Radius of gyr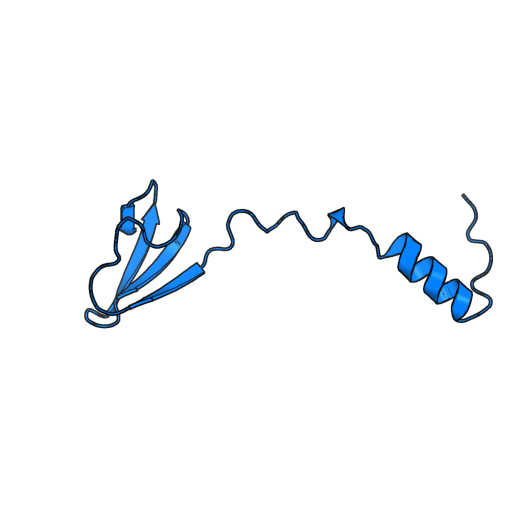ation: 22.75 Å; chains: 1; bounding box: 31×35×58 Å